Protein AF-T0Z910-F1 (afdb_monomer)

Mean predicted aligned error: 2.87 Å

pLDDT: mean 95.05, std 5.32, range [61.03, 98.81]

InterPro domains:
  IPR013342 Mandelate racemase, C-terminal domain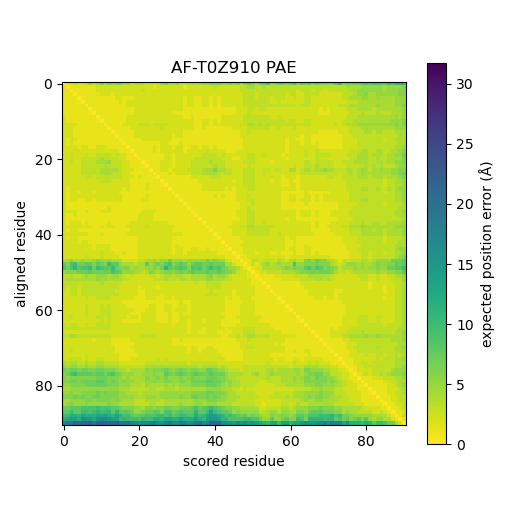 [PF13378] (1-86)
  IPR034593 D-galactonate dehydratase DgoD-like [PTHR48080] (1-90)
  IPR036849 Enolase-like, C-terminal domain superfamily [G3DSA:3.20.20.120] (1-91)
  IPR036849 Enolase-like, C-terminal domain superfamily [SSF51604] (1-90)

Structure (mmCIF, N/CA/C/O backbone):
data_AF-T0Z910-F1
#
_entry.id   AF-T0Z910-F1
#
loop_
_atom_site.group_PDB
_atom_site.id
_atom_site.type_symbol
_atom_site.label_atom_id
_atom_site.label_alt_id
_atom_site.label_comp_id
_atom_site.label_asym_id
_atom_site.label_entity_id
_atom_site.label_seq_id
_atom_site.pdbx_PDB_ins_code
_atom_site.Cartn_x
_atom_site.Cartn_y
_atom_site.Cartn_z
_atom_site.occupancy
_atom_site.B_iso_or_equiv
_atom_site.auth_seq_id
_atom_site.auth_comp_id
_atom_site.auth_asym_id
_atom_site.auth_atom_id
_atom_site.pdbx_PDB_model_num
ATOM 1 N N . THR A 1 1 ? -4.633 11.507 2.277 1.00 90.69 1 THR A N 1
ATOM 2 C CA . THR A 1 1 ? -3.999 11.717 3.602 1.00 90.69 1 THR A CA 1
ATOM 3 C C . THR A 1 1 ? -4.791 10.975 4.670 1.00 90.69 1 THR A C 1
ATOM 5 O O . THR A 1 1 ? -5.947 10.649 4.422 1.00 90.69 1 THR A O 1
ATOM 8 N N . VAL A 1 2 ? -4.222 10.732 5.862 1.00 96.50 2 VAL A N 1
ATOM 9 C CA . VAL A 1 2 ? -4.919 10.041 6.978 1.00 96.50 2 VAL A CA 1
ATOM 10 C C . VAL A 1 2 ? -6.283 10.651 7.326 1.00 96.50 2 VAL A C 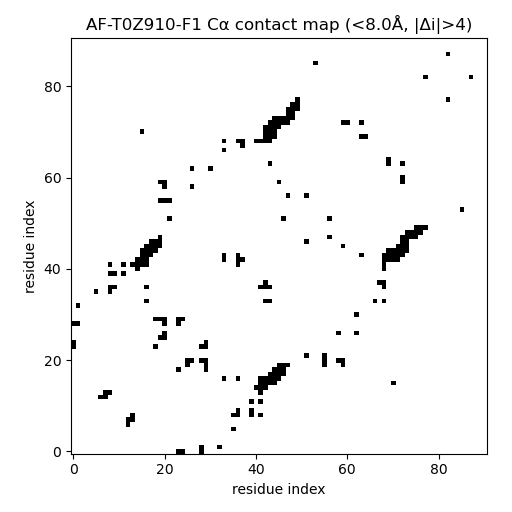1
ATOM 12 O O . VAL A 1 2 ? -7.215 9.940 7.683 1.00 96.50 2 VAL A O 1
ATOM 15 N N . TRP A 1 3 ? -6.437 11.966 7.164 1.00 96.81 3 TRP A N 1
ATOM 16 C CA . TRP A 1 3 ? -7.670 12.684 7.490 1.00 96.81 3 TRP A CA 1
ATOM 17 C C . TRP A 1 3 ? -8.869 12.273 6.635 1.00 96.81 3 TRP A C 1
ATOM 19 O O . TRP A 1 3 ? -9.998 12.399 7.086 1.00 96.81 3 TRP A O 1
ATOM 29 N N . GLN A 1 4 ? -8.633 11.738 5.436 1.00 96.69 4 GLN A N 1
ATOM 30 C CA . GLN A 1 4 ? -9.702 11.269 4.551 1.00 96.69 4 GLN A CA 1
ATOM 31 C C . GLN A 1 4 ? -10.268 9.908 4.975 1.00 96.69 4 GLN A C 1
ATOM 33 O O . GLN A 1 4 ? -11.377 9.568 4.585 1.00 96.69 4 GLN A O 1
ATOM 38 N N . CYS A 1 5 ? -9.519 9.123 5.755 1.00 97.38 5 CYS A N 1
ATOM 39 C CA . CYS A 1 5 ? -9.903 7.760 6.125 1.00 97.38 5 CYS A CA 1
ATOM 40 C C . CYS A 1 5 ? -9.987 7.520 7.635 1.00 97.38 5 CYS A C 1
ATOM 42 O O . CYS A 1 5 ? -10.453 6.463 8.040 1.00 97.38 5 CYS A O 1
ATOM 44 N N . LYS A 1 6 ? -9.565 8.476 8.474 1.00 98.00 6 LYS A N 1
ATOM 45 C CA . LYS A 1 6 ? -9.544 8.331 9.937 1.00 98.00 6 LYS A CA 1
ATOM 46 C C . LYS A 1 6 ? -10.897 7.870 10.489 1.00 98.00 6 LYS A C 1
ATOM 48 O O . LYS A 1 6 ? -10.937 6.848 11.158 1.00 98.00 6 LYS A O 1
ATOM 53 N N . THR A 1 7 ? -11.981 8.581 10.180 1.00 98.56 7 THR A N 1
ATOM 54 C CA . THR A 1 7 ? -13.332 8.223 10.648 1.00 98.56 7 THR A CA 1
ATOM 55 C C . THR A 1 7 ? -13.773 6.867 10.109 1.00 98.56 7 THR A C 1
ATOM 57 O O . THR A 1 7 ? -14.265 6.047 10.868 1.00 98.56 7 THR A O 1
ATOM 60 N N . LEU A 1 8 ? -13.520 6.592 8.823 1.00 98.62 8 LEU A N 1
ATOM 61 C CA . LEU A 1 8 ? -13.875 5.310 8.207 1.00 98.62 8 LEU A CA 1
ATOM 62 C C . LEU A 1 8 ? -13.232 4.123 8.935 1.00 98.62 8 LEU A C 1
ATOM 64 O O . LEU A 1 8 ? -13.874 3.096 9.116 1.00 98.62 8 LEU A O 1
ATOM 68 N N . ILE A 1 9 ? -11.976 4.281 9.360 1.00 98.62 9 ILE A N 1
ATOM 69 C CA . ILE A 1 9 ? -11.237 3.260 10.105 1.00 98.62 9 ILE A CA 1
ATOM 70 C C . ILE A 1 9 ? -11.741 3.170 11.550 1.00 98.62 9 ILE A C 1
ATOM 72 O O . ILE A 1 9 ? -12.066 2.084 12.017 1.00 98.62 9 ILE A O 1
ATOM 76 N N . GLN A 1 10 ? -11.802 4.298 12.265 1.00 98.50 10 GLN A N 1
ATOM 77 C CA . GLN A 1 10 ? -12.103 4.304 13.700 1.00 98.50 10 GLN A CA 1
ATOM 78 C C . GLN A 1 10 ? -13.527 3.836 14.016 1.00 98.50 10 GLN A C 1
ATOM 80 O O . GLN A 1 10 ? -13.736 3.151 15.018 1.00 98.50 10 GLN A O 1
ATOM 85 N N . ASP A 1 11 ? -14.471 4.154 13.132 1.00 98.50 11 ASP A N 1
ATOM 86 C CA . ASP A 1 11 ? -15.884 3.809 13.288 1.00 98.50 11 ASP A CA 1
ATOM 87 C C . ASP A 1 11 ? -16.235 2.481 12.586 1.00 98.50 11 ASP A C 1
ATOM 89 O O . ASP A 1 11 ? -17.409 2.147 12.456 1.00 98.50 11 ASP A O 1
ATOM 93 N N . HIS A 1 12 ? -15.225 1.709 12.155 1.00 98.12 12 HIS A N 1
ATOM 94 C CA . HIS A 1 12 ? -15.365 0.385 11.528 1.00 98.12 12 HIS A CA 1
ATOM 95 C C . HIS A 1 12 ? -16.305 0.379 10.307 1.00 98.12 12 HIS A C 1
ATOM 97 O O . HIS A 1 12 ? -17.137 -0.509 10.138 1.00 98.12 12 HIS A O 1
ATOM 103 N N . LEU A 1 13 ? -16.177 1.389 9.441 1.00 98.69 13 LEU A N 1
ATOM 104 C CA . LEU A 1 13 ? -17.012 1.550 8.242 1.00 98.69 13 LEU A CA 1
ATOM 105 C C . LEU A 1 13 ? -16.406 0.897 6.991 1.00 98.69 13 LEU A C 1
ATOM 107 O O . LEU A 1 13 ? -17.022 0.927 5.926 1.00 98.69 13 LEU A O 1
ATOM 111 N N . ILE A 1 14 ? -15.191 0.356 7.097 1.00 98.75 14 ILE A N 1
ATOM 112 C CA . ILE A 1 14 ? -14.474 -0.339 6.024 1.00 98.75 14 ILE A CA 1
ATOM 113 C C . ILE A 1 14 ? -13.688 -1.521 6.591 1.00 98.75 14 ILE A C 1
ATOM 115 O O . ILE A 1 14 ? -13.166 -1.438 7.697 1.00 98.75 14 ILE A O 1
ATOM 119 N N . ASP A 1 15 ? -13.513 -2.568 5.786 1.00 98.81 15 ASP A N 1
ATOM 120 C CA . ASP A 1 15 ? -12.662 -3.717 6.133 1.00 98.81 15 ASP A CA 1
ATOM 121 C C . ASP A 1 15 ? -11.260 -3.629 5.510 1.00 98.81 15 ASP A C 1
ATOM 123 O O . ASP A 1 15 ? -10.309 -4.237 6.000 1.00 98.81 15 ASP A O 1
ATOM 127 N N . PHE A 1 16 ? -11.117 -2.853 4.428 1.00 98.69 16 PHE A N 1
ATOM 128 C CA . PHE A 1 16 ? -9.864 -2.680 3.693 1.00 98.69 16 PHE A CA 1
ATOM 129 C C . PHE A 1 16 ? -9.586 -1.209 3.387 1.00 98.69 16 PHE A C 1
ATOM 131 O O . PHE A 1 16 ? -10.440 -0.505 2.842 1.00 98.69 16 PHE A O 1
ATOM 138 N N . ILE A 1 17 ? -8.357 -0.758 3.646 1.00 98.25 17 ILE A N 1
ATOM 139 C CA . ILE A 1 17 ? -7.875 0.559 3.213 1.00 98.25 17 ILE A CA 1
ATOM 140 C C . ILE A 1 17 ? -7.046 0.434 1.929 1.00 98.25 17 ILE A C 1
ATOM 142 O O . ILE A 1 17 ? -6.033 -0.264 1.884 1.00 98.25 17 ILE A O 1
ATOM 146 N N . ARG A 1 18 ? -7.464 1.144 0.874 1.00 97.75 18 ARG A N 1
ATOM 147 C CA . ARG A 1 18 ? -6.893 1.023 -0.483 1.00 97.75 18 ARG A CA 1
ATOM 148 C C . ARG A 1 18 ? -5.910 2.122 -0.884 1.00 97.75 18 ARG A C 1
ATOM 150 O O . ARG A 1 18 ? -5.738 2.429 -2.057 1.00 97.75 18 ARG A O 1
ATOM 157 N N . MET A 1 19 ? -5.286 2.783 0.083 1.00 96.50 19 MET A N 1
ATOM 158 C CA . MET A 1 19 ? -4.337 3.860 -0.214 1.00 96.50 19 MET A CA 1
ATOM 159 C C . MET A 1 19 ? -3.087 3.306 -0.925 1.00 96.50 19 MET A C 1
ATOM 161 O O . MET A 1 19 ? -2.756 2.140 -0.761 1.00 96.50 19 MET A O 1
ATOM 165 N N . SER A 1 20 ? -2.381 4.122 -1.711 1.00 95.50 20 SER A N 1
ATOM 166 C CA . SER A 1 20 ? -1.090 3.760 -2.328 1.00 95.50 20 SER A CA 1
ATOM 167 C C . SER A 1 20 ? 0.023 4.671 -1.807 1.00 95.50 20 SER A C 1
ATOM 169 O O . SER A 1 20 ? -0.268 5.800 -1.405 1.00 95.50 20 SER A O 1
ATOM 171 N N . PRO A 1 21 ? 1.300 4.253 -1.819 1.00 95.12 21 PRO A N 1
ATOM 172 C CA . PRO A 1 21 ? 2.405 5.124 -1.422 1.00 95.12 21 PRO A CA 1
ATOM 173 C C . PRO A 1 21 ? 2.526 6.343 -2.348 1.00 95.12 21 PRO A C 1
ATOM 175 O O . PRO A 1 21 ? 2.817 7.437 -1.869 1.00 95.12 21 PRO A O 1
ATOM 178 N N . THR A 1 22 ? 2.224 6.191 -3.642 1.00 94.94 22 THR A N 1
ATOM 179 C CA . THR A 1 22 ? 2.252 7.276 -4.638 1.00 94.94 22 THR A CA 1
ATOM 180 C C . THR A 1 22 ? 1.292 8.415 -4.289 1.00 94.94 22 THR A C 1
ATOM 182 O O . THR A 1 22 ? 1.686 9.577 -4.291 1.00 94.94 22 THR A O 1
ATOM 185 N N . HIS A 1 23 ? 0.046 8.095 -3.927 1.00 94.31 23 HIS A N 1
ATOM 186 C CA . HIS A 1 23 ? -1.002 9.094 -3.669 1.00 94.31 23 HIS A CA 1
ATOM 187 C C . HIS A 1 23 ? -1.225 9.376 -2.172 1.00 94.31 23 HIS A C 1
ATOM 189 O O . HIS A 1 23 ? -1.853 10.361 -1.785 1.00 94.31 23 HIS A O 1
ATOM 195 N N . GLY A 1 24 ? -0.704 8.506 -1.309 1.00 93.56 24 GLY A N 1
ATOM 196 C CA . GLY A 1 24 ? -0.867 8.538 0.142 1.00 93.56 24 GLY A CA 1
ATOM 197 C C . GLY A 1 24 ? 0.191 9.346 0.884 1.00 93.56 24 GLY A C 1
ATOM 198 O O . GLY A 1 24 ? 0.153 9.383 2.107 1.00 93.56 24 GLY A O 1
ATOM 199 N N . GLY A 1 25 ? 1.122 10.002 0.184 1.00 94.81 25 GLY A N 1
ATOM 200 C CA . GLY A 1 25 ? 2.207 10.768 0.811 1.00 94.81 25 GLY A CA 1
ATOM 201 C C . GLY A 1 25 ? 3.433 9.921 1.171 1.00 94.81 25 GLY A C 1
ATOM 202 O O . GLY A 1 25 ? 4.095 10.182 2.179 1.00 94.81 25 GLY A O 1
ATOM 203 N N . GLY A 1 26 ? 3.726 8.903 0.360 1.00 96.50 26 GLY A N 1
ATOM 204 C CA . GLY A 1 26 ? 4.899 8.044 0.484 1.00 96.50 26 GLY A CA 1
ATOM 205 C C . GLY A 1 26 ? 4.812 7.011 1.608 1.00 96.50 26 GLY A C 1
ATOM 206 O O . GLY A 1 26 ? 3.830 6.918 2.348 1.00 96.50 26 GLY A O 1
ATOM 207 N N . VAL A 1 27 ? 5.898 6.246 1.757 1.00 97.38 27 VAL A N 1
ATOM 208 C CA . VAL A 1 27 ? 6.029 5.155 2.740 1.00 97.38 27 VAL A CA 1
ATOM 209 C C . VAL A 1 27 ? 5.778 5.647 4.168 1.00 97.38 27 VAL A C 1
ATOM 211 O O . VAL A 1 27 ? 5.051 5.018 4.934 1.00 97.38 27 VAL A O 1
ATOM 214 N N . THR A 1 28 ? 6.332 6.808 4.526 1.00 97.19 28 THR A N 1
ATOM 215 C CA . THR A 1 28 ? 6.235 7.363 5.883 1.00 97.19 28 THR A CA 1
ATOM 216 C C . THR A 1 28 ? 4.798 7.669 6.297 1.00 97.19 28 THR A C 1
ATOM 218 O O . THR A 1 28 ? 4.423 7.384 7.437 1.00 97.19 28 THR A O 1
ATOM 221 N N . ASN A 1 29 ? 3.994 8.273 5.414 1.00 97.19 29 ASN A N 1
ATOM 222 C CA . ASN A 1 29 ? 2.603 8.586 5.737 1.00 97.19 29 ASN A CA 1
ATOM 223 C C . ASN A 1 29 ? 1.735 7.328 5.692 1.00 97.19 29 ASN A C 1
ATOM 225 O O . ASN A 1 29 ? 1.000 7.073 6.645 1.0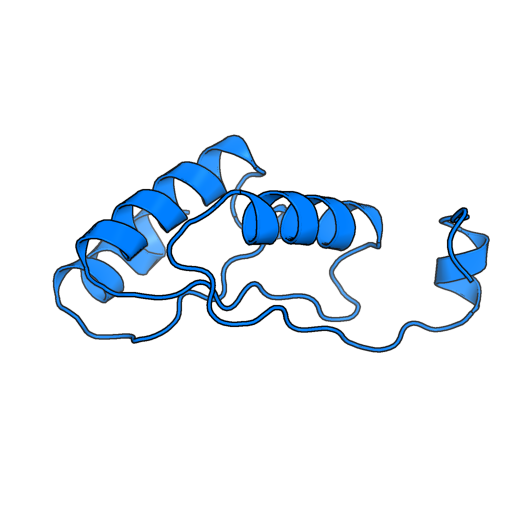0 97.19 29 ASN A O 1
ATOM 229 N N . LEU A 1 30 ? 1.884 6.512 4.643 1.00 97.69 30 LEU A N 1
ATOM 230 C CA . LEU A 1 30 ? 1.097 5.295 4.472 1.00 97.69 30 LEU A CA 1
ATOM 231 C C . LEU A 1 30 ? 1.287 4.321 5.641 1.00 97.69 30 LEU A C 1
ATOM 233 O O . LEU A 1 30 ? 0.301 3.815 6.167 1.00 97.69 30 LEU A O 1
ATOM 237 N N . ARG A 1 31 ? 2.515 4.140 6.144 1.00 97.19 31 ARG A N 1
ATOM 238 C CA . ARG A 1 31 ? 2.765 3.284 7.316 1.00 97.19 31 ARG A CA 1
ATOM 239 C C . ARG A 1 31 ? 1.988 3.736 8.558 1.00 97.19 31 ARG A C 1
ATOM 241 O O . ARG A 1 31 ? 1.462 2.902 9.283 1.00 97.19 31 ARG A O 1
ATOM 248 N N . LYS A 1 32 ? 1.861 5.049 8.788 1.00 97.38 32 LYS A N 1
ATOM 249 C CA . LYS A 1 32 ? 1.058 5.583 9.904 1.00 97.38 32 LYS A CA 1
ATOM 250 C C . LYS A 1 32 ? -0.432 5.279 9.730 1.00 97.38 32 LYS A C 1
ATOM 252 O O . LYS A 1 32 ? -1.104 4.988 10.713 1.00 97.38 32 LYS A O 1
ATOM 257 N N . VAL A 1 33 ? -0.941 5.346 8.498 1.00 98.25 33 VAL A N 1
ATOM 258 C CA . VAL A 1 33 ? -2.331 4.976 8.186 1.00 98.25 33 VAL A CA 1
ATOM 259 C C . VAL A 1 33 ? -2.556 3.483 8.413 1.00 98.25 33 VAL A C 1
ATOM 261 O O . VAL A 1 33 ? -3.551 3.114 9.026 1.00 98.25 33 VAL A O 1
ATOM 264 N N . LEU A 1 34 ? -1.627 2.636 7.965 1.00 98.12 34 LEU A N 1
ATOM 265 C CA . LEU A 1 34 ? -1.726 1.183 8.114 1.00 98.12 34 LEU A CA 1
ATOM 266 C C . LEU A 1 34 ? -1.661 0.739 9.580 1.00 98.12 34 LEU A C 1
ATOM 268 O O . LEU A 1 34 ? -2.415 -0.149 9.955 1.00 98.12 34 LEU A O 1
ATOM 272 N N . TRP A 1 35 ? -0.870 1.410 10.422 1.00 97.81 35 TRP A N 1
ATOM 273 C CA . TRP A 1 35 ? -0.886 1.183 11.873 1.00 97.81 35 TRP A CA 1
ATOM 274 C C . TRP A 1 35 ? -2.184 1.625 12.545 1.00 97.81 35 TRP A C 1
ATOM 276 O O . TRP A 1 35 ? -2.668 0.950 13.447 1.00 97.81 35 TRP A O 1
ATOM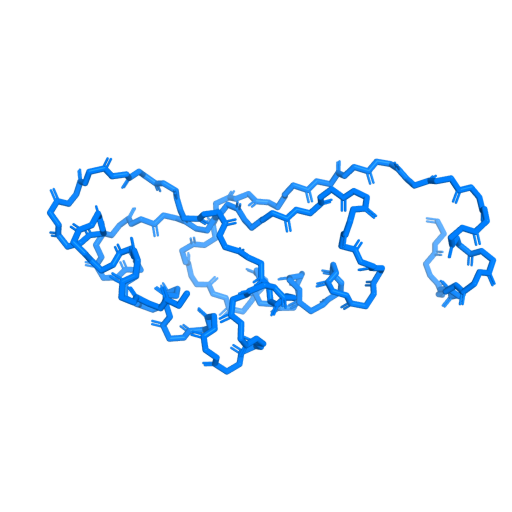 286 N N . LEU A 1 36 ? -2.784 2.740 12.111 1.00 98.25 36 LEU A N 1
ATOM 287 C CA . LEU A 1 36 ? -4.124 3.093 12.584 1.00 98.25 36 LEU A CA 1
ATOM 288 C C . LEU A 1 36 ? -5.131 2.006 12.179 1.00 98.25 36 LEU A C 1
ATOM 290 O O . LEU A 1 36 ? -5.924 1.583 13.008 1.00 98.25 36 LEU A O 1
ATOM 294 N N . ALA A 1 37 ? -5.080 1.538 10.931 1.00 98.56 37 ALA A N 1
ATOM 295 C CA . ALA A 1 37 ? -5.947 0.474 10.428 1.00 98.56 37 ALA A CA 1
ATOM 296 C C . ALA A 1 37 ? -5.778 -0.846 11.204 1.00 98.56 37 ALA A C 1
ATOM 298 O O . ALA A 1 37 ? -6.774 -1.475 11.555 1.00 98.56 37 ALA A O 1
ATOM 299 N N . GLU A 1 38 ? -4.539 -1.215 11.541 1.00 98.44 38 GLU A N 1
ATOM 300 C CA . GLU A 1 38 ? -4.199 -2.417 12.312 1.00 98.44 38 GLU A CA 1
ATOM 301 C C . GLU A 1 38 ? -4.943 -2.467 13.653 1.00 98.44 38 GLU A C 1
ATOM 303 O O . GLU A 1 38 ? -5.565 -3.479 13.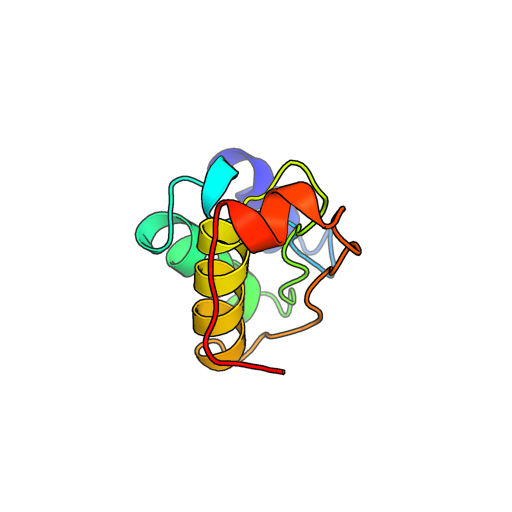976 1.00 98.44 38 GLU A O 1
ATOM 308 N N . MET A 1 39 ? -4.965 -1.350 14.389 1.00 98.12 39 MET A N 1
ATOM 309 C CA . MET A 1 39 ? -5.645 -1.248 15.689 1.00 98.12 39 MET A CA 1
ATOM 310 C C . MET A 1 39 ? -7.167 -1.439 15.611 1.00 98.12 39 MET A C 1
ATOM 312 O O . MET A 1 39 ? -7.797 -1.717 16.629 1.00 98.12 39 MET A O 1
ATOM 316 N N . HIS A 1 40 ? -7.747 -1.287 14.421 1.00 98.56 40 HIS A N 1
ATOM 317 C CA . HIS A 1 40 ? -9.183 -1.379 14.154 1.00 98.56 40 HIS A CA 1
ATOM 318 C C . HIS A 1 40 ? -9.546 -2.593 13.283 1.00 98.56 40 HIS A C 1
ATOM 320 O O . HIS A 1 40 ? -10.625 -2.640 12.703 1.00 98.56 40 HIS A O 1
ATOM 326 N N . GLN A 1 41 ? -8.642 -3.576 13.169 1.00 98.38 41 GLN A N 1
ATOM 327 C CA . GLN A 1 41 ? -8.833 -4.800 12.374 1.00 98.38 41 GLN A CA 1
ATOM 328 C C . GLN A 1 41 ? -9.085 -4.554 10.872 1.00 98.38 41 GLN A C 1
ATOM 330 O O . GLN A 1 41 ? -9.498 -5.465 10.152 1.00 98.38 41 GLN A O 1
ATOM 335 N N . VAL A 1 42 ? -8.774 -3.351 10.382 1.00 98.75 42 VAL A N 1
ATOM 336 C CA . VAL A 1 42 ? -8.849 -2.993 8.964 1.00 98.75 42 VAL A CA 1
ATOM 337 C C . VAL A 1 42 ? -7.566 -3.454 8.278 1.00 98.75 42 VAL A C 1
ATOM 339 O O . VAL A 1 42 ? -6.455 -3.145 8.724 1.00 98.75 42 VAL A O 1
ATOM 342 N N . LYS A 1 43 ? -7.708 -4.191 7.177 1.00 98.75 43 LYS A N 1
ATOM 343 C CA . LYS A 1 43 ? -6.582 -4.761 6.427 1.00 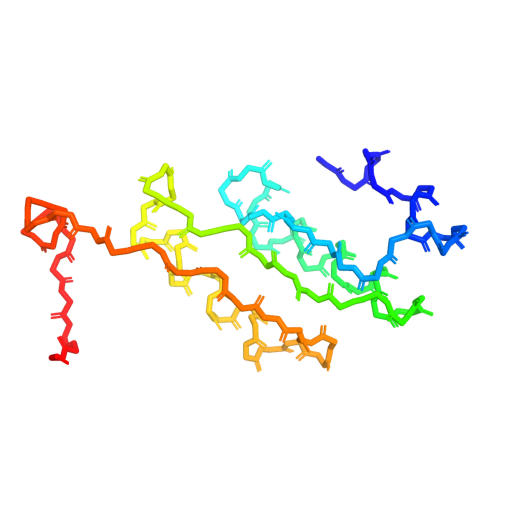98.75 43 LYS A CA 1
ATOM 344 C C . LYS A 1 43 ? -6.066 -3.820 5.338 1.00 98.75 43 LYS A C 1
ATOM 346 O O . LYS A 1 43 ? -6.790 -2.946 4.852 1.00 98.75 43 LYS A O 1
ATOM 351 N N . SER A 1 44 ? -4.819 -4.010 4.910 1.00 98.56 44 SER A N 1
ATOM 352 C CA . SER A 1 44 ? -4.310 -3.346 3.706 1.00 98.56 44 SER A CA 1
ATOM 353 C C . SER A 1 44 ? -4.955 -3.924 2.442 1.00 98.56 44 SER A C 1
ATOM 355 O O . SER A 1 44 ? -5.184 -5.128 2.322 1.00 98.56 44 SER A O 1
ATOM 357 N N . GLY A 1 45 ? -5.262 -3.047 1.492 1.00 98.12 45 GLY A N 1
ATOM 358 C CA . GLY A 1 45 ? -5.760 -3.387 0.161 1.00 98.12 45 GLY A CA 1
ATOM 359 C C . GLY A 1 45 ? -5.122 -2.488 -0.893 1.00 98.12 45 GLY A C 1
ATOM 360 O O . GLY A 1 45 ? -5.852 -1.824 -1.626 1.00 98.12 45 GLY A O 1
ATOM 361 N N . LEU A 1 46 ? -3.792 -2.344 -0.872 1.00 97.69 46 LEU A N 1
ATOM 362 C CA . LEU A 1 46 ? -3.099 -1.226 -1.518 1.00 97.69 46 LEU A CA 1
ATOM 363 C C . LEU A 1 46 ? -3.371 -1.171 -3.030 1.00 97.69 46 LEU A C 1
ATOM 365 O O . LEU A 1 46 ? -3.230 -2.164 -3.743 1.00 97.69 46 LEU A O 1
ATOM 369 N N . HIS A 1 47 ? -3.735 0.024 -3.506 1.00 96.81 47 HIS A N 1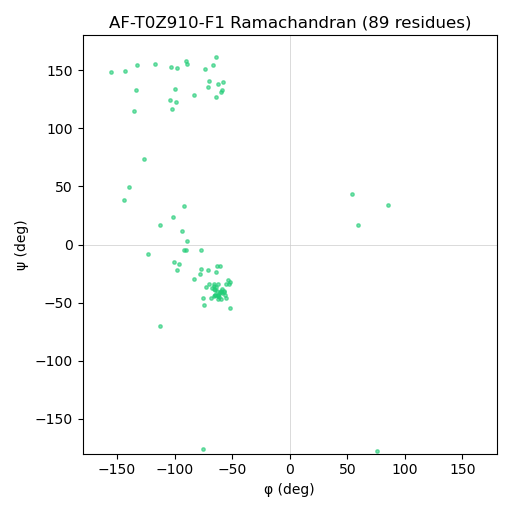
ATOM 370 C CA . HIS A 1 47 ? -4.009 0.325 -4.915 1.00 96.81 47 HIS A CA 1
ATOM 371 C C . HIS A 1 47 ? -2.747 0.157 -5.767 1.00 96.81 47 HIS A C 1
ATOM 373 O O . HIS A 1 47 ? -1.706 0.746 -5.453 1.00 96.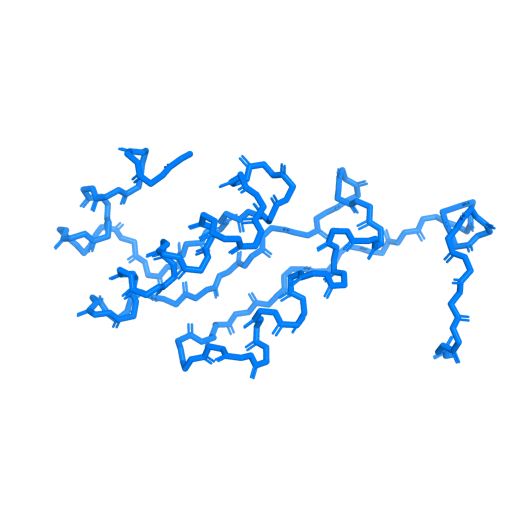81 47 HIS A O 1
ATOM 379 N N . GLY A 1 48 ? -2.845 -0.640 -6.830 1.00 91.75 48 GLY A N 1
ATOM 380 C CA . GLY A 1 48 ? -1.731 -0.982 -7.726 1.00 91.75 48 GLY A CA 1
ATOM 381 C C . GLY A 1 48 ? -2.076 -1.130 -9.221 1.00 91.75 48 GLY A C 1
ATOM 382 O O . GLY A 1 48 ? -1.534 -2.038 -9.859 1.00 91.75 48 GLY A O 1
ATOM 383 N N . PRO A 1 49 ? -2.963 -0.303 -9.807 1.00 90.56 49 PRO A N 1
ATOM 384 C CA . PRO A 1 49 ? -3.204 -0.280 -11.250 1.00 90.56 49 PRO A CA 1
ATOM 385 C C . PRO A 1 49 ? -2.079 0.413 -12.039 1.00 90.56 49 PRO A C 1
ATOM 387 O O . PRO A 1 49 ? -1.079 0.870 -11.484 1.00 90.56 49 PRO A O 1
ATOM 390 N N . SER A 1 50 ? -2.276 0.544 -13.353 1.00 86.44 50 SER A N 1
ATOM 391 C CA . SER A 1 50 ? -1.310 1.122 -14.296 1.00 86.44 50 SER A CA 1
ATOM 392 C C . SER A 1 50 ? -0.902 2.584 -14.042 1.00 86.44 50 SER A C 1
ATOM 394 O O . SER A 1 50 ? 0.133 2.999 -14.559 1.00 86.44 50 SER A O 1
ATOM 396 N N . ASP A 1 51 ? -1.661 3.373 -13.266 1.00 85.50 51 ASP A N 1
ATOM 397 C CA . ASP A 1 51 ? -1.241 4.719 -12.820 1.00 85.50 51 ASP A CA 1
ATOM 398 C C . ASP A 1 51 ? -0.216 4.696 -11.669 1.00 85.50 51 ASP A C 1
ATOM 400 O O . ASP A 1 51 ? 0.333 5.736 -11.300 1.00 85.50 51 ASP A O 1
ATOM 404 N N . VAL A 1 52 ? 0.107 3.517 -11.128 1.00 91.38 52 VAL A N 1
ATOM 405 C CA . VAL A 1 52 ? 1.196 3.316 -10.169 1.00 91.38 52 VAL A CA 1
ATOM 406 C C . VAL A 1 52 ? 2.391 2.699 -10.895 1.00 91.38 52 VAL A C 1
ATOM 408 O O . VAL A 1 52 ? 2.333 1.576 -11.393 1.00 91.38 52 VAL A O 1
ATOM 411 N N . SER A 1 53 ? 3.510 3.427 -10.948 1.00 93.25 53 SER A N 1
ATOM 412 C CA . SER A 1 53 ? 4.733 2.928 -11.588 1.00 93.25 53 SER A CA 1
ATOM 413 C C . SER A 1 53 ? 5.303 1.697 -10.862 1.00 93.25 53 SER A C 1
ATOM 415 O O . SER A 1 53 ? 5.030 1.504 -9.671 1.00 93.25 53 SER A O 1
ATOM 417 N N . PRO A 1 54 ? 6.170 0.896 -11.512 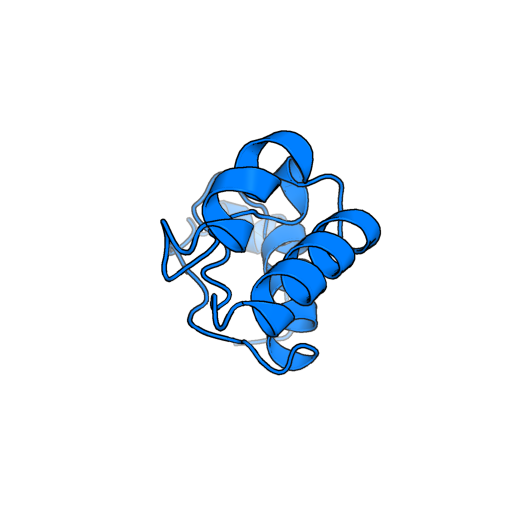1.00 93.88 54 PRO A N 1
ATOM 418 C CA . PRO A 1 54 ? 6.843 -0.233 -10.864 1.00 93.88 54 PRO A CA 1
ATOM 419 C C . PRO A 1 54 ? 7.583 0.138 -9.570 1.00 93.88 54 PRO A C 1
ATOM 421 O O . PRO A 1 54 ? 7.624 -0.662 -8.641 1.00 93.88 54 PRO A O 1
ATOM 424 N N . VAL A 1 55 ? 8.093 1.371 -9.457 1.00 94.56 55 VAL A N 1
ATOM 425 C CA . VAL A 1 55 ? 8.699 1.892 -8.216 1.00 94.56 55 VAL A CA 1
ATOM 426 C C . VAL A 1 55 ? 7.664 2.004 -7.092 1.00 94.56 55 VAL A C 1
ATOM 428 O O . VAL A 1 55 ? 7.934 1.611 -5.957 1.00 94.56 55 VAL A O 1
ATOM 431 N N . GLY A 1 56 ? 6.469 2.515 -7.399 1.00 95.19 56 GLY A N 1
ATOM 432 C CA . GLY A 1 56 ? 5.367 2.606 -6.441 1.00 95.19 56 GLY A CA 1
ATOM 433 C C . GLY A 1 56 ? 4.878 1.228 -5.998 1.00 95.19 56 GLY A C 1
ATOM 434 O O . GLY A 1 56 ? 4.710 1.005 -4.801 1.00 95.19 56 GLY A O 1
ATOM 435 N N . VAL A 1 57 ? 4.737 0.287 -6.938 1.00 94.56 57 VAL A N 1
ATOM 436 C CA . VAL A 1 57 ? 4.372 -1.108 -6.635 1.00 94.56 57 VAL A CA 1
ATOM 437 C C . VAL A 1 57 ? 5.440 -1.775 -5.768 1.00 94.56 57 VAL A C 1
ATOM 439 O O . VAL A 1 57 ? 5.104 -2.406 -4.770 1.00 94.56 57 VAL A O 1
ATOM 442 N N . ALA A 1 58 ? 6.727 -1.591 -6.077 1.00 94.62 58 ALA A N 1
ATOM 443 C CA . ALA A 1 58 ? 7.815 -2.114 -5.255 1.00 94.62 58 ALA A CA 1
ATOM 444 C C . ALA A 1 58 ? 7.769 -1.558 -3.821 1.00 94.62 58 ALA A C 1
ATOM 446 O O . ALA A 1 58 ? 7.960 -2.315 -2.867 1.00 94.62 58 ALA A O 1
ATOM 447 N N . ALA A 1 59 ? 7.473 -0.265 -3.650 1.00 97.12 59 ALA A N 1
ATOM 448 C CA . ALA A 1 59 ? 7.295 0.338 -2.330 1.00 97.12 59 ALA A CA 1
ATOM 449 C C . ALA A 1 59 ? 6.080 -0.240 -1.578 1.00 97.12 59 ALA A C 1
ATOM 451 O O . ALA A 1 59 ? 6.177 -0.471 -0.372 1.00 97.12 59 ALA A O 1
ATOM 452 N N . SER A 1 60 ? 4.968 -0.504 -2.275 1.00 97.25 60 SER A N 1
ATOM 453 C CA . SER A 1 60 ? 3.801 -1.181 -1.693 1.00 97.25 60 SER A CA 1
ATOM 454 C C . SER A 1 60 ? 4.144 -2.597 -1.235 1.00 97.25 60 SER A C 1
ATOM 456 O O . SER A 1 60 ? 3.891 -2.920 -0.083 1.00 97.25 60 SER A O 1
ATOM 458 N N . LEU A 1 61 ? 4.827 -3.394 -2.065 1.00 96.31 61 LEU A N 1
ATOM 459 C CA . LEU A 1 61 ? 5.214 -4.768 -1.722 1.00 96.31 61 LEU A CA 1
ATOM 460 C C . LEU A 1 61 ? 6.118 -4.833 -0.482 1.00 96.31 61 LEU A C 1
ATOM 462 O O . LEU A 1 61 ? 5.941 -5.699 0.371 1.00 96.31 61 LEU A O 1
ATOM 466 N N . HIS A 1 62 ? 7.067 -3.901 -0.343 1.00 97.44 62 HIS A N 1
ATOM 467 C CA . HIS A 1 62 ? 7.894 -3.824 0.866 1.00 97.44 62 HIS A CA 1
ATOM 468 C C . HIS A 1 62 ? 7.067 -3.483 2.109 1.00 97.44 62 HIS A C 1
ATOM 470 O O . HIS A 1 62 ? 7.357 -3.991 3.189 1.00 97.44 62 HIS A O 1
ATOM 476 N N . LEU A 1 63 ? 6.054 -2.621 1.973 1.00 97.44 63 LEU A N 1
ATOM 477 C CA . LEU A 1 63 ? 5.136 -2.318 3.067 1.00 97.44 63 LEU A CA 1
ATOM 478 C C . LEU A 1 63 ? 4.251 -3.515 3.404 1.00 97.44 63 LEU A C 1
ATOM 480 O O . LEU A 1 63 ? 4.144 -3.843 4.579 1.00 97.44 63 LEU A O 1
ATOM 484 N N . ASP A 1 64 ? 3.676 -4.179 2.405 1.00 97.94 64 ASP A N 1
ATOM 485 C CA . ASP A 1 64 ? 2.822 -5.354 2.583 1.00 97.94 64 ASP A CA 1
ATOM 486 C C . ASP A 1 64 ? 3.535 -6.482 3.328 1.00 97.94 64 ASP A C 1
ATOM 488 O O . ASP A 1 64 ? 2.954 -7.090 4.222 1.00 97.94 64 ASP A O 1
ATOM 492 N N . LEU A 1 65 ? 4.814 -6.717 3.021 1.00 97.94 65 LEU A N 1
ATOM 493 C CA . LEU A 1 65 ? 5.639 -7.695 3.736 1.00 97.94 65 LEU A CA 1
ATOM 494 C C . LEU A 1 65 ? 6.005 -7.260 5.165 1.00 97.94 65 LEU A C 1
ATOM 496 O O . LEU A 1 65 ? 6.369 -8.102 5.984 1.00 97.94 65 LEU A O 1
ATOM 500 N N . ALA A 1 66 ? 5.961 -5.960 5.464 1.00 97.69 66 ALA A N 1
ATOM 501 C CA . ALA A 1 66 ? 6.400 -5.401 6.742 1.00 97.69 66 ALA A CA 1
ATOM 502 C C . ALA A 1 66 ? 5.265 -5.184 7.757 1.00 97.69 66 ALA A C 1
ATOM 504 O O . ALA A 1 66 ? 5.549 -4.978 8.939 1.00 97.69 66 ALA A O 1
ATOM 505 N N . ILE A 1 67 ? 4.003 -5.176 7.321 1.00 97.50 67 ILE A N 1
ATOM 506 C CA . ILE A 1 67 ? 2.839 -4.943 8.186 1.00 97.50 67 ILE A CA 1
ATOM 507 C C . ILE A 1 67 ? 2.181 -6.262 8.604 1.00 97.50 67 ILE A C 1
ATOM 509 O O . ILE A 1 67 ? 2.214 -7.256 7.886 1.00 97.50 67 ILE A O 1
ATOM 513 N N . SER A 1 68 ? 1.540 -6.270 9.769 1.00 97.69 68 SER A N 1
ATOM 514 C CA . SER A 1 68 ? 0.819 -7.437 10.300 1.00 97.69 68 SER A CA 1
ATOM 515 C C . SER A 1 68 ? -0.607 -7.559 9.738 1.00 97.69 68 SER A C 1
ATOM 517 O O . SER A 1 68 ? -1.130 -8.663 9.596 1.00 97.69 68 SER A O 1
ATOM 519 N N . ASN A 1 69 ? -1.240 -6.433 9.397 1.00 98.50 69 ASN A N 1
ATOM 520 C CA . ASN A 1 69 ? -2.606 -6.348 8.885 1.00 98.50 69 ASN A CA 1
ATOM 521 C C . ASN A 1 69 ? -2.661 -6.390 7.353 1.00 98.50 69 ASN A C 1
ATOM 523 O O . ASN A 1 69 ? -3.531 -5.765 6.743 1.00 98.50 69 ASN A O 1
ATOM 527 N N . PHE A 1 70 ? -1.740 -7.119 6.721 1.00 98.62 70 PHE A N 1
ATOM 528 C CA . PHE A 1 70 ? -1.793 -7.342 5.283 1.00 98.62 70 PHE A CA 1
ATOM 529 C C . PHE A 1 70 ? -3.110 -8.024 4.885 1.00 98.62 70 PHE A C 1
ATOM 531 O O . PHE A 1 70 ? -3.545 -8.998 5.508 1.00 98.62 70 PHE A O 1
ATOM 538 N N . GLY A 1 71 ? -3.760 -7.494 3.850 1.00 98.62 71 GLY A N 1
ATOM 539 C CA . GLY A 1 71 ? -4.961 -8.084 3.267 1.00 98.62 71 GLY A CA 1
ATOM 540 C C . GLY A 1 71 ? -4.714 -8.611 1.864 1.00 98.62 71 GLY A C 1
ATOM 541 O O . GLY A 1 71 ? -4.736 -9.821 1.645 1.00 98.62 71 GLY A O 1
ATOM 542 N N . ILE A 1 72 ? -4.522 -7.697 0.914 1.00 98.25 72 ILE A N 1
ATOM 543 C CA . ILE A 1 72 ? -4.251 -8.020 -0.489 1.00 98.25 72 ILE A CA 1
ATOM 544 C C . ILE A 1 72 ? -3.504 -6.872 -1.180 1.00 98.25 72 ILE A C 1
ATOM 546 O O . ILE A 1 72 ? -3.734 -5.702 -0.876 1.00 98.25 72 ILE A O 1
ATOM 550 N N . GLN A 1 73 ? -2.659 -7.209 -2.153 1.00 97.75 73 GLN A N 1
ATOM 551 C CA . GLN A 1 73 ? -2.050 -6.250 -3.073 1.00 97.75 73 GLN A CA 1
ATOM 552 C C . GLN A 1 73 ? -2.754 -6.340 -4.425 1.00 97.75 73 GLN A C 1
ATOM 554 O O . GLN A 1 73 ? -2.826 -7.411 -5.029 1.00 97.75 73 GLN A O 1
ATOM 559 N N . GLU A 1 74 ? -3.267 -5.215 -4.916 1.00 97.44 74 GLU A N 1
ATOM 560 C CA . GLU A 1 74 ? -3.760 -5.141 -6.288 1.00 97.44 74 GLU A CA 1
ATOM 561 C C . GLU A 1 74 ? -2.588 -5.181 -7.272 1.00 97.44 74 GLU A C 1
ATOM 563 O O . GLU A 1 74 ? -1.586 -4.489 -7.090 1.00 97.44 74 GLU A O 1
ATOM 568 N N . TYR A 1 75 ? -2.718 -5.970 -8.334 1.00 93.69 75 TYR A N 1
ATOM 569 C CA . TYR A 1 75 ? -1.729 -6.027 -9.400 1.00 93.69 75 TYR A CA 1
ATOM 570 C C . TYR A 1 75 ? -2.433 -6.003 -10.751 1.00 93.69 75 TYR A C 1
ATOM 572 O O . TYR A 1 75 ? -3.152 -6.937 -11.107 1.00 93.69 75 TYR A O 1
ATOM 580 N N . GLN A 1 76 ? -2.205 -4.934 -11.509 1.00 92.31 76 GLN A N 1
ATOM 581 C CA . GLN A 1 76 ? -2.612 -4.852 -12.904 1.00 92.31 76 GLN A CA 1
ATOM 582 C C . GLN A 1 76 ? -1.418 -5.141 -13.812 1.00 92.31 76 GLN A C 1
ATOM 584 O O . GLN A 1 76 ? -0.326 -4.597 -13.625 1.00 92.31 76 GLN A O 1
ATOM 589 N N . GLN A 1 77 ? -1.643 -5.981 -14.822 1.00 88.94 77 GLN A N 1
ATOM 590 C CA . GLN A 1 77 ? -0.634 -6.276 -15.830 1.00 88.94 77 GLN A CA 1
ATOM 591 C C . GLN A 1 77 ? -0.259 -5.007 -16.604 1.00 88.94 77 GLN A C 1
ATOM 593 O O . GLN A 1 77 ? -1.116 -4.191 -16.953 1.00 88.94 77 GLN A O 1
ATOM 598 N N . ARG A 1 78 ? 1.038 -4.845 -16.862 1.00 87.38 78 ARG A N 1
ATOM 599 C CA . ARG A 1 78 ? 1.607 -3.663 -17.513 1.00 87.38 78 ARG A CA 1
ATOM 600 C C . ARG A 1 78 ? 1.948 -3.951 -18.978 1.00 87.38 78 ARG A C 1
ATOM 602 O O . ARG A 1 78 ? 2.198 -5.106 -19.324 1.00 87.38 78 ARG A O 1
ATOM 609 N N . PRO A 1 79 ? 1.942 -2.928 -19.852 1.00 90.94 79 PRO A N 1
ATOM 610 C CA . PRO A 1 79 ? 2.431 -3.077 -21.217 1.00 90.94 79 PRO A CA 1
ATOM 611 C C . PRO A 1 79 ? 3.963 -3.167 -21.231 1.00 90.94 79 PRO A C 1
ATOM 613 O O . PRO A 1 79 ? 4.619 -2.538 -20.404 1.00 90.94 79 PRO A O 1
ATOM 616 N N . ALA A 1 80 ? 4.523 -3.863 -22.226 1.00 91.06 80 ALA A N 1
ATOM 617 C CA . ALA A 1 80 ? 5.966 -4.114 -22.350 1.00 91.06 80 ALA A CA 1
ATOM 618 C C . ALA A 1 80 ? 6.835 -2.843 -22.273 1.00 91.06 80 ALA A C 1
ATOM 620 O O . ALA A 1 80 ? 7.899 -2.858 -21.669 1.00 91.06 80 ALA A O 1
ATOM 621 N N . LEU A 1 81 ? 6.336 -1.713 -22.790 1.00 93.50 81 LEU A N 1
ATOM 622 C CA . LEU A 1 81 ? 7.026 -0.420 -22.712 1.00 93.50 81 LEU A CA 1
ATOM 623 C C . LEU A 1 81 ? 7.372 -0.010 -21.270 1.00 93.50 81 LEU A C 1
ATOM 625 O O . LEU A 1 81 ? 8.375 0.658 -21.038 1.00 93.50 81 LEU A O 1
ATOM 629 N N . VAL A 1 82 ? 6.534 -0.364 -20.293 1.00 92.50 82 VAL A N 1
ATOM 630 C CA . VAL A 1 82 ? 6.801 -0.033 -18.889 1.00 92.50 82 VAL A CA 1
ATOM 631 C C . VAL A 1 82 ? 7.938 -0.891 -18.342 1.00 92.50 82 VAL A C 1
ATOM 633 O O . VAL A 1 82 ? 8.758 -0.371 -17.594 1.00 92.50 82 VAL A O 1
ATOM 636 N N . ASP A 1 83 ? 8.033 -2.157 -18.738 1.00 89.38 83 ASP A N 1
ATOM 637 C CA . ASP A 1 83 ? 9.122 -3.034 -18.299 1.00 89.38 83 ASP A CA 1
ATOM 638 C C . ASP A 1 83 ? 10.461 -2.612 -18.945 1.00 89.38 83 ASP A C 1
ATOM 640 O O . ASP A 1 83 ? 11.491 -2.610 -18.272 1.00 89.38 83 ASP A O 1
ATOM 644 N N . ASP A 1 84 ? 10.435 -2.115 -20.191 1.00 92.25 84 ASP A N 1
ATOM 645 C CA . ASP A 1 84 ? 11.605 -1.514 -20.854 1.00 92.25 84 ASP A CA 1
ATOM 646 C C . ASP A 1 84 ? 12.105 -0.247 -20.129 1.00 92.25 84 ASP A C 1
ATOM 648 O O . ASP A 1 84 ? 13.310 -0.019 -20.000 1.00 92.25 84 ASP A O 1
ATOM 652 N N . LEU A 1 85 ? 11.181 0.596 -19.648 1.00 93.69 85 LEU A N 1
ATOM 653 C CA . LEU A 1 85 ? 11.501 1.836 -18.926 1.00 93.69 85 LEU A CA 1
ATOM 654 C C . LEU A 1 85 ? 11.907 1.599 -17.465 1.00 93.69 85 LEU A C 1
ATOM 656 O O . LEU A 1 85 ? 12.624 2.422 -16.889 1.00 93.69 85 LEU A O 1
ATOM 660 N N . PHE A 1 86 ? 11.462 0.495 -16.863 1.00 93.06 86 PHE A N 1
ATOM 661 C CA . PHE A 1 86 ? 11.772 0.109 -15.486 1.00 93.06 86 PHE A CA 1
ATOM 662 C C . PHE A 1 86 ? 12.346 -1.315 -15.441 1.00 93.06 86 PHE A C 1
ATOM 664 O O . PHE A 1 86 ? 11.664 -2.235 -14.978 1.00 93.06 86 PHE A O 1
ATOM 671 N N . PRO A 1 87 ? 13.610 -1.504 -15.869 1.00 90.19 87 PRO A N 1
ATOM 672 C CA . PRO A 1 87 ? 14.231 -2.819 -15.904 1.00 90.19 87 PRO A CA 1
ATOM 673 C C . PRO A 1 87 ? 14.244 -3.475 -14.524 1.00 90.19 87 PRO A C 1
ATOM 675 O O . PRO A 1 87 ? 14.531 -2.828 -13.510 1.00 90.19 87 PRO A O 1
ATOM 678 N N . HIS A 1 88 ? 13.982 -4.777 -14.487 1.00 85.81 88 HIS A N 1
ATOM 679 C CA . HIS A 1 88 ? 13.948 -5.554 -13.257 1.00 85.81 88 HIS A CA 1
ATOM 680 C C . HIS A 1 88 ? 14.740 -6.857 -13.366 1.00 85.81 88 HIS A C 1
ATOM 682 O O . HIS A 1 88 ? 14.931 -7.408 -14.443 1.00 85.81 88 HIS A O 1
ATOM 688 N N . ALA A 1 89 ? 15.208 -7.354 -12.218 1.00 85.25 89 ALA A N 1
ATOM 689 C CA . ALA A 1 89 ? 16.019 -8.571 -12.135 1.00 85.25 89 ALA A CA 1
ATOM 690 C C . ALA A 1 89 ? 15.197 -9.862 -11.945 1.00 85.25 89 ALA A C 1
ATOM 692 O O . ALA A 1 89 ? 15.775 -10.944 -11.914 1.00 85.25 89 ALA A O 1
ATOM 693 N N . TYR A 1 90 ? 13.876 -9.751 -11.775 1.00 77.44 90 TYR A N 1
ATOM 694 C CA . TYR A 1 90 ? 12.963 -10.895 -11.700 1.00 77.44 90 TYR A CA 1
ATOM 695 C C . TYR A 1 90 ? 12.454 -11.284 -13.097 1.00 77.44 90 TYR A C 1
ATOM 697 O O . TYR A 1 90 ? 12.461 -10.443 -13.997 1.00 77.44 90 TYR A O 1
ATOM 705 N N . TYR A 1 91 ? 12.046 -12.544 -13.262 1.00 61.03 91 TYR A N 1
ATOM 706 C CA . TYR A 1 91 ? 11.671 -13.165 -14.541 1.00 61.03 91 TYR A CA 1
ATOM 707 C C . TYR A 1 91 ? 10.181 -13.494 -14.586 1.00 61.03 91 TYR A C 1
ATOM 709 O O . TYR A 1 91 ? 9.662 -13.934 -13.534 1.00 61.03 91 TYR A O 1
#

Secondary structure (DSSP, 8-state):
-GGGTHHHHHTT--SEE---TTTTTHHHHHHHHHHHHHHTTPEEEE--STTS-HHHHHHHHHHHHH-SS--EE--PPPPHHHHHHS--S--

Sequence (91 aa):
TVWQCKTLIQDHLIDFIRMSPTHGGGVTNLRKVLWLAEMHQVKSGLHGPSDVSPVGVAASLHLDLAISNFGIQEYQQRPALVDDLFPHAYY

Radius of gyration: 13.79 Å; Cα contacts (8 Å, |Δi|>4): 121; chains: 1; bounding box: 33×26×38 Å

Nearest PDB structures (foldseek):
  4k1w-assembly2_D  TM=9.672E-01  e=5.352E-09  Novosphingobium aromaticivorans DSM 12444
  2qjj-assembly2_D  TM=9.680E-01  e=8.486E-09  Novosphingobium aromaticivorans
  4kws-assembly1_B  TM=9.658E-01  e=7.945E-09  Chromohalobacter israelensis DSM 3043
  3pk7-assembly2_C  TM=9.663E-01  e=7.945E-09  Chromohalobacter israelensis
  3pk7-assembly4_G  TM=9.656E-01  e=1.104E-08  Chromohalobacter israelensis

Solvent-accessible surface area (backbone atoms only — not comparable to full-atom values): 5311 Å² total; per-residue (Å²): 92,62,83,82,43,47,63,44,38,76,70,62,72,49,63,58,49,52,59,30,36,78,78,28,65,31,66,77,43,37,52,55,44,50,53,57,23,41,80,53,75,20,20,38,34,31,55,28,47,82,93,46,50,74,69,39,47,52,55,43,53,57,47,49,76,70,47,90,39,58,64,48,76,50,80,51,89,75,62,69,70,56,47,73,75,54,75,71,95,75,133

Foldseek 3Di:
DLVVCVCCQVVVVAQEDAAFLVRQVHPVRVLVSQVSNVVRNRAYAYDEEPVQAPVRLVRVVVSLVVGPRHDDYDYDDDDPVSCVVPPDPDD

Organism: NCBI:txid410659